Protein AF-D5AC86-F1 (afdb_monomer_lite)

InterPro domains:
  IPR007123 Gelsolin-like domain [PF00626] (4-65)
  IPR029006 ADF-H/Gelsolin-like domain superfamily [G3DSA:3.40.20.10] (1-102)
  IPR036180 Gelsolin-like domain superfamily [SSF82754] (1-120)
  IPR037364 Protein transport protein Sec23 [PTHR11141] (1-120)

Secondary structure (DSSP, 8-state):
--TT-EEEEE-SSEEEEEE-HHHHTSHHHHHHHHHHHHHHHHHHHTT-SSPPEEEEEETTSGGGHHHHTTS--GGGS-HHHHHHH-GGGGGS-HHHHHHHHHTSPP--SPPHHHHHHHTTPPPPPP-

Structure (mmCIF, N/CA/C/O backbone):
data_AF-D5AC86-F1
#
_entry.id   AF-D5AC86-F1
#
loop_
_atom_site.group_PDB
_atom_site.id
_atom_site.type_symbol
_atom_site.label_atom_id
_atom_site.label_alt_id
_atom_site.label_comp_id
_atom_site.label_asym_id
_atom_site.label_entity_id
_atom_site.label_seq_id
_atom_site.pdbx_PDB_ins_code
_atom_site.Cartn_x
_atom_site.Cartn_y
_atom_site.Cartn_z
_atom_site.occupancy
_atom_site.B_iso_or_equiv
_atom_site.auth_seq_id
_atom_site.auth_comp_id
_atom_site.auth_asym_id
_atom_site.auth_atom_id
_atom_site.pdbx_PDB_model_num
ATOM 1 N N . MET A 1 1 ? 1.058 4.427 -7.826 1.00 62.66 1 MET A N 1
ATOM 2 C CA . MET A 1 1 ? 0.152 3.571 -7.032 1.00 62.66 1 MET A CA 1
ATOM 3 C C . MET A 1 1 ? -1.243 3.701 -7.633 1.00 62.66 1 MET A C 1
ATOM 5 O O . MET A 1 1 ? -1.464 4.674 -8.342 1.00 62.66 1 MET A O 1
ATOM 9 N N . GLN A 1 2 ? -2.144 2.736 -7.439 1.00 79.00 2 GLN A N 1
ATOM 10 C CA . GLN A 1 2 ? -3.559 2.928 -7.789 1.00 79.00 2 GLN A CA 1
ATOM 11 C C . GLN A 1 2 ? -4.169 3.870 -6.744 1.00 79.00 2 GLN A C 1
ATOM 13 O O . GLN A 1 2 ? -4.445 3.454 -5.621 1.00 79.00 2 GLN A O 1
ATOM 18 N N . SER A 1 3 ? -4.263 5.159 -7.075 1.00 86.94 3 SER A N 1
ATOM 19 C CA . SER A 1 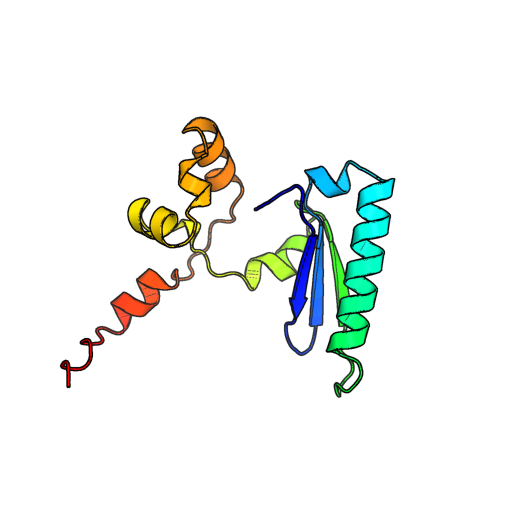3 ? -4.718 6.209 -6.150 1.00 86.94 3 SER A CA 1
ATOM 20 C C . SER A 1 3 ? -6.218 6.131 -5.838 1.00 86.94 3 SER A C 1
ATOM 22 O O . SER A 1 3 ? -6.695 6.788 -4.917 1.00 86.94 3 SER A O 1
ATOM 24 N N . ASP A 1 4 ? -6.964 5.291 -6.548 1.00 91.75 4 ASP A N 1
ATOM 25 C CA . ASP A 1 4 ? -8.382 4.991 -6.349 1.00 91.75 4 ASP A CA 1
ATOM 26 C C . ASP A 1 4 ? -8.637 3.747 -5.475 1.00 91.75 4 ASP A C 1
ATOM 28 O O . ASP A 1 4 ? -9.792 3.387 -5.243 1.00 91.75 4 ASP A O 1
ATOM 32 N N . ALA A 1 5 ? -7.583 3.111 -4.954 1.00 93.62 5 ALA A N 1
ATOM 33 C CA . ALA A 1 5 ? -7.667 1.872 -4.185 1.00 93.62 5 ALA A CA 1
ATOM 34 C C . ALA A 1 5 ? -7.275 2.039 -2.706 1.00 93.62 5 ALA A C 1
ATOM 36 O O . ALA A 1 5 ? -6.625 3.007 -2.303 1.00 93.62 5 ALA A O 1
ATOM 37 N N . ALA A 1 6 ? -7.649 1.043 -1.900 1.00 96.25 6 ALA A N 1
ATOM 38 C CA . ALA A 1 6 ? -7.138 0.832 -0.550 1.00 96.25 6 ALA A CA 1
ATOM 39 C C . ALA A 1 6 ? -6.269 -0.433 -0.515 1.00 96.25 6 ALA A C 1
ATOM 41 O O . ALA A 1 6 ? -6.540 -1.399 -1.227 1.00 96.25 6 ALA A O 1
ATOM 42 N N . VAL A 1 7 ? -5.228 -0.433 0.315 1.00 95.62 7 VAL A N 1
ATOM 43 C CA . VAL A 1 7 ? -4.295 -1.555 0.472 1.00 95.62 7 VAL A CA 1
ATOM 44 C C . VAL A 1 7 ? -4.184 -1.910 1.947 1.00 95.62 7 VAL A C 1
ATOM 46 O O . VAL A 1 7 ? -3.974 -1.026 2.775 1.00 95.62 7 VAL A O 1
ATOM 49 N N . VAL A 1 8 ? -4.274 -3.201 2.264 1.00 97.19 8 VAL A N 1
ATOM 50 C CA . VAL A 1 8 ? -3.921 -3.752 3.577 1.00 97.19 8 VAL A CA 1
ATOM 51 C C . VAL A 1 8 ? -2.594 -4.489 3.430 1.00 97.19 8 VAL A C 1
ATOM 53 O O . VAL A 1 8 ? -2.484 -5.408 2.622 1.00 97.19 8 VAL A O 1
ATOM 56 N N . LEU A 1 9 ? -1.580 -4.063 4.180 1.00 96.69 9 LEU A N 1
ATOM 57 C CA . LEU A 1 9 ? -0.264 -4.690 4.230 1.00 96.69 9 LEU A CA 1
ATOM 58 C C . LEU A 1 9 ? -0.019 -5.233 5.634 1.00 96.69 9 LEU A C 1
ATOM 60 O O . LEU A 1 9 ? 0.099 -4.468 6.589 1.00 96.69 9 LEU A O 1
ATOM 64 N N . ASP A 1 10 ? 0.118 -6.546 5.737 1.00 96.62 10 ASP A N 1
ATOM 65 C CA . ASP A 1 10 ? 0.490 -7.215 6.975 1.00 96.62 10 ASP A CA 1
ATOM 66 C C . ASP A 1 10 ? 2.018 -7.332 7.091 1.00 96.62 10 ASP A C 1
ATOM 68 O O . ASP A 1 10 ? 2.676 -7.947 6.253 1.00 96.62 10 ASP A O 1
ATOM 72 N N . HIS A 1 11 ? 2.582 -6.720 8.131 1.00 95.38 11 HIS A N 1
ATOM 73 C CA . HIS A 1 11 ? 4.007 -6.724 8.461 1.00 95.38 11 HIS A CA 1
ATOM 74 C C . HIS A 1 11 ? 4.279 -7.470 9.785 1.00 95.38 11 HIS A C 1
ATOM 76 O O . HIS A 1 11 ? 5.251 -7.200 10.492 1.00 95.38 11 HIS A O 1
ATOM 82 N N . GLY A 1 12 ? 3.414 -8.406 10.174 1.00 94.44 12 GLY A N 1
ATOM 83 C CA . GLY A 1 12 ? 3.608 -9.237 11.362 1.00 94.44 12 GLY A CA 1
ATOM 84 C C . GLY A 1 12 ? 3.284 -8.499 12.661 1.00 94.44 12 GLY A C 1
ATOM 85 O O . GLY A 1 12 ? 2.257 -8.781 13.272 1.00 94.44 12 GLY A O 1
ATOM 86 N N . THR A 1 13 ? 4.133 -7.555 13.082 1.00 94.50 13 THR A N 1
ATOM 87 C CA . THR A 1 13 ? 3.930 -6.720 14.288 1.00 94.50 13 THR A CA 1
ATOM 88 C C . THR A 1 13 ? 2.965 -5.563 14.064 1.00 94.50 13 THR A C 1
ATOM 90 O O . THR A 1 13 ? 2.397 -5.019 15.011 1.00 94.50 13 THR A O 1
ATOM 93 N N . ASP A 1 14 ? 2.802 -5.171 12.807 1.00 96.44 14 ASP A N 1
ATOM 94 C CA . ASP A 1 14 ? 2.001 -4.038 12.380 1.00 96.44 14 ASP A CA 1
ATOM 95 C C . ASP A 1 14 ? 1.192 -4.436 11.150 1.00 96.44 14 ASP A C 1
ATOM 97 O O . ASP A 1 14 ? 1.706 -5.117 10.264 1.00 96.44 14 ASP A O 1
ATOM 101 N N . VAL A 1 15 ? -0.050 -3.973 11.073 1.00 97.69 15 VAL A N 1
ATOM 102 C CA . VAL A 1 15 ? -0.863 -4.031 9.860 1.00 97.69 15 VAL A CA 1
ATOM 103 C C . VAL A 1 15 ? -1.124 -2.607 9.406 1.00 97.69 15 VAL A C 1
ATOM 105 O O . VAL A 1 15 ? -1.668 -1.787 10.148 1.00 97.69 15 VAL A O 1
ATOM 108 N N . PHE A 1 16 ? -0.716 -2.297 8.183 1.00 97.50 16 PHE A N 1
ATOM 109 C CA . PHE A 1 16 ? -0.860 -0.978 7.594 1.00 97.50 16 PHE A CA 1
ATOM 110 C C . PHE A 1 16 ? -2.032 -0.967 6.620 1.00 97.50 16 PHE A C 1
ATOM 112 O O . PHE A 1 16 ? -2.081 -1.756 5.682 1.00 97.50 16 PHE A O 1
ATOM 119 N N . ILE A 1 17 ? -2.944 -0.026 6.805 1.00 97.62 17 ILE A N 1
ATOM 120 C CA . ILE A 1 17 ? -4.017 0.290 5.873 1.00 97.62 17 ILE A CA 1
ATOM 121 C C . ILE A 1 17 ? -3.619 1.579 5.160 1.00 97.62 17 ILE A C 1
ATOM 123 O O . ILE A 1 17 ? -3.361 2.600 5.794 1.00 97.62 17 ILE A O 1
ATOM 127 N N . TRP A 1 18 ? -3.559 1.550 3.839 1.00 96.75 18 TRP A N 1
ATOM 128 C CA . TRP A 1 18 ? -3.246 2.712 3.018 1.00 96.75 18 TRP A CA 1
ATOM 129 C C . TRP A 1 18 ? -4.424 3.035 2.110 1.00 96.75 18 TRP A C 1
ATOM 131 O O . TRP A 1 18 ? -4.946 2.149 1.441 1.00 96.75 18 TRP A O 1
ATOM 141 N N . LEU A 1 19 ? -4.836 4.300 2.087 1.00 96.81 19 LEU A N 1
ATOM 142 C CA . LEU A 1 19 ? -5.896 4.808 1.222 1.00 96.81 19 LEU A CA 1
ATOM 143 C C . LEU A 1 19 ? -5.287 5.697 0.140 1.00 96.81 19 LEU A C 1
ATOM 145 O O . LEU A 1 19 ? -4.604 6.673 0.460 1.00 96.81 19 LEU A O 1
ATOM 149 N N . GLY A 1 20 ? -5.572 5.398 -1.123 1.00 94.69 20 GLY A N 1
ATOM 150 C CA . GLY A 1 20 ? -5.156 6.223 -2.250 1.00 94.69 20 GLY A CA 1
ATOM 151 C C . GLY A 1 20 ? -5.762 7.627 -2.216 1.00 94.69 20 GLY A C 1
ATOM 152 O O . GLY A 1 20 ? -6.783 7.867 -1.561 1.00 94.69 20 GLY A O 1
ATOM 153 N N . ALA A 1 21 ? -5.113 8.582 -2.883 1.00 93.56 21 ALA A N 1
ATOM 154 C CA . ALA A 1 21 ? -5.511 9.989 -2.876 1.00 93.56 21 ALA A CA 1
ATOM 155 C C . ALA A 1 21 ? -6.905 10.214 -3.490 1.00 93.56 21 ALA A C 1
ATOM 157 O O . ALA A 1 21 ? -7.730 10.914 -2.899 1.00 93.56 21 ALA A O 1
ATOM 158 N N . ASP A 1 22 ? -7.194 9.571 -4.623 1.00 93.75 22 ASP A N 1
ATOM 159 C CA . ASP A 1 22 ? -8.464 9.701 -5.347 1.00 93.75 22 ASP A CA 1
ATOM 160 C C . ASP A 1 22 ? -9.618 9.028 -4.587 1.00 93.75 22 ASP A C 1
ATOM 162 O O . ASP A 1 22 ? -10.747 9.531 -4.578 1.00 93.75 22 ASP A O 1
ATOM 166 N N . LEU A 1 23 ? -9.335 7.918 -3.892 1.00 94.94 23 LEU A N 1
ATOM 167 C CA . LEU A 1 23 ? -10.277 7.294 -2.959 1.00 94.94 23 LEU A CA 1
ATOM 168 C C . LEU A 1 23 ? -10.516 8.191 -1.740 1.00 94.94 23 LEU A C 1
ATOM 170 O O . LEU A 1 23 ? -11.657 8.406 -1.336 1.00 94.94 23 LEU A O 1
ATOM 174 N N . SER A 1 24 ? -9.445 8.751 -1.173 1.00 94.44 24 SER A N 1
ATOM 175 C CA . SER A 1 24 ? -9.495 9.602 0.020 1.00 94.44 24 SER A CA 1
ATOM 176 C C . SER A 1 24 ? -10.287 10.892 -0.190 1.00 94.44 24 SER A C 1
ATOM 178 O O . SER A 1 24 ? -10.835 11.417 0.779 1.00 94.44 24 SER A O 1
ATOM 180 N N . ALA A 1 25 ? -10.359 11.391 -1.426 1.00 94.81 25 ALA A N 1
ATOM 181 C CA . ALA A 1 25 ? -11.158 12.556 -1.797 1.00 94.81 25 ALA A CA 1
ATOM 182 C C . ALA A 1 25 ? -12.679 12.286 -1.782 1.00 94.81 25 ALA A C 1
ATOM 184 O O . ALA A 1 25 ? -13.469 13.225 -1.731 1.00 94.81 25 ALA A O 1
ATOM 185 N N . GLN A 1 26 ? -13.105 11.018 -1.807 1.00 94.69 26 GLN A N 1
ATOM 186 C CA . GLN A 1 26 ? -14.512 10.609 -1.820 1.00 94.69 26 GLN A CA 1
ATOM 187 C C . GLN A 1 26 ? -14.940 10.138 -0.425 1.00 94.69 26 GLN A C 1
ATOM 189 O O . GLN A 1 26 ? -14.891 8.945 -0.134 1.00 94.69 26 GLN A O 1
ATOM 194 N N . GLU A 1 27 ? -15.377 11.060 0.438 1.00 86.25 27 GLU A N 1
ATOM 195 C CA . GLU A 1 27 ? -15.576 10.822 1.881 1.00 86.25 27 GLU A CA 1
ATOM 196 C C . GLU A 1 27 ? -16.383 9.550 2.210 1.00 86.25 27 GLU A C 1
ATOM 198 O O . GLU A 1 27 ? -15.907 8.702 2.964 1.00 86.25 27 GLU A O 1
ATOM 203 N N . GLY A 1 28 ? -17.545 9.348 1.575 1.00 89.56 28 GLY A N 1
ATOM 204 C CA . GLY A 1 28 ? -18.377 8.159 1.810 1.00 89.56 28 GLY A CA 1
ATOM 205 C C . GLY A 1 28 ? -17.719 6.839 1.384 1.00 89.56 28 GLY A C 1
ATOM 206 O O . GLY A 1 28 ? -17.793 5.847 2.108 1.00 89.56 28 GLY A O 1
ATOM 207 N N . LYS A 1 29 ? -17.023 6.819 0.238 1.00 94.19 29 LYS A N 1
ATOM 208 C CA . LYS A 1 29 ? -16.311 5.616 -0.232 1.00 94.19 29 LYS A CA 1
ATOM 209 C C . LYS A 1 29 ? -15.054 5.347 0.590 1.00 94.19 29 LYS A C 1
ATOM 211 O O . LYS A 1 29 ? -14.761 4.196 0.892 1.00 94.19 29 LYS A O 1
ATOM 216 N N . SER A 1 30 ? -14.34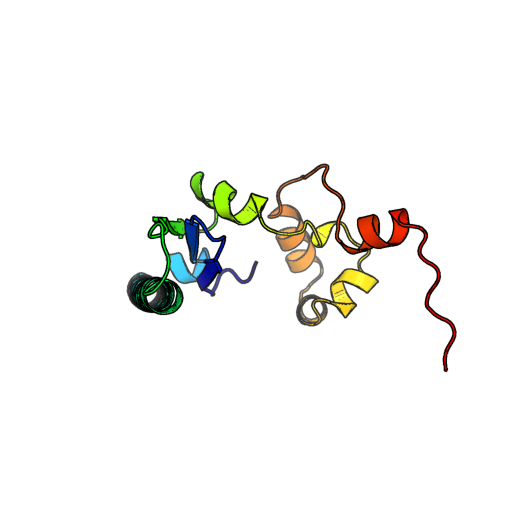7 6.404 0.976 1.00 96.00 30 SER A N 1
ATOM 217 C CA . SER A 1 30 ? -13.158 6.349 1.824 1.00 96.00 30 SER A CA 1
ATOM 218 C C . SER A 1 30 ? -13.475 5.752 3.196 1.00 96.00 30 SER A C 1
ATOM 220 O O . SER A 1 30 ? -12.795 4.827 3.635 1.00 96.00 30 SER A O 1
ATOM 222 N N . ALA A 1 31 ? -14.555 6.210 3.841 1.00 96.62 31 ALA A N 1
ATOM 223 C CA . ALA A 1 31 ? -14.995 5.681 5.130 1.00 96.62 31 ALA A CA 1
ATOM 224 C C . ALA A 1 31 ? -15.383 4.195 5.045 1.00 96.62 31 ALA A C 1
ATOM 226 O O . ALA A 1 31 ? -14.955 3.400 5.881 1.00 96.62 31 ALA A O 1
ATOM 227 N N . ALA A 1 32 ? -16.138 3.809 4.010 1.00 97.62 32 ALA A N 1
ATOM 228 C CA . ALA A 1 32 ? -16.526 2.417 3.790 1.00 97.62 32 ALA A CA 1
ATOM 229 C C . ALA A 1 32 ? -15.311 1.509 3.524 1.00 97.62 32 ALA A C 1
ATOM 231 O O . ALA A 1 32 ? -15.198 0.440 4.123 1.00 97.62 32 ALA A O 1
ATOM 232 N N . ALA A 1 33 ? -14.378 1.950 2.675 1.00 97.81 33 ALA A N 1
ATOM 233 C CA . ALA A 1 33 ? -13.150 1.214 2.389 1.00 97.81 33 ALA A CA 1
ATOM 234 C C . ALA A 1 33 ? -12.282 1.050 3.643 1.00 97.81 33 ALA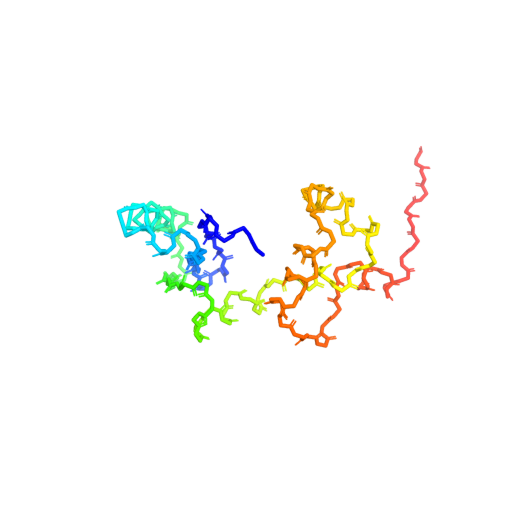 A C 1
ATOM 236 O O . ALA A 1 33 ? -11.805 -0.046 3.921 1.00 97.81 33 ALA A O 1
ATOM 237 N N . LEU A 1 34 ? -12.124 2.113 4.438 1.00 98.00 34 LEU A N 1
ATOM 238 C CA . LEU A 1 34 ? -11.372 2.058 5.689 1.00 98.00 34 LEU A CA 1
ATOM 239 C C . LEU A 1 34 ? -11.989 1.071 6.685 1.00 98.00 34 LEU A C 1
ATOM 241 O O . LEU A 1 34 ? -11.257 0.285 7.283 1.00 98.00 34 LEU A O 1
ATOM 245 N N . ALA A 1 35 ? -13.315 1.092 6.848 1.00 98.25 35 ALA A N 1
ATOM 246 C CA . ALA A 1 35 ? -14.018 0.158 7.722 1.00 98.25 35 ALA A CA 1
ATOM 247 C C . ALA A 1 35 ? -13.800 -1.296 7.275 1.00 98.25 35 ALA A C 1
ATOM 249 O O . ALA A 1 35 ? -13.384 -2.121 8.084 1.00 98.25 35 ALA A O 1
ATOM 250 N N . ALA A 1 36 ? -13.977 -1.585 5.981 1.00 98.44 36 ALA A N 1
ATOM 251 C CA . ALA A 1 36 ? -13.755 -2.919 5.424 1.00 98.44 36 ALA A CA 1
ATOM 252 C C . ALA A 1 36 ? -12.301 -3.394 5.599 1.00 98.44 36 ALA A C 1
ATOM 254 O O . ALA A 1 36 ? -12.060 -4.523 6.022 1.00 98.44 36 ALA A O 1
ATOM 255 N N . CYS A 1 37 ? -11.320 -2.525 5.334 1.00 98.38 37 CYS A N 1
ATOM 256 C CA . CYS A 1 37 ? -9.907 -2.834 5.548 1.00 98.38 37 CYS A CA 1
ATOM 257 C C . CYS A 1 37 ? -9.580 -3.097 7.021 1.00 98.38 37 CYS A C 1
ATOM 259 O O . CYS A 1 37 ? -8.721 -3.926 7.312 1.00 98.38 37 CYS A O 1
ATOM 261 N N . ARG A 1 38 ? -10.239 -2.393 7.948 1.00 98.31 38 ARG A N 1
ATOM 262 C CA . ARG A 1 38 ? -10.033 -2.583 9.384 1.00 98.31 38 ARG A CA 1
ATOM 263 C C . ARG A 1 38 ? -10.589 -3.918 9.857 1.00 98.31 38 ARG A C 1
ATOM 265 O O . ARG A 1 38 ? -9.863 -4.635 10.531 1.00 98.31 38 ARG A O 1
ATOM 272 N N . THR A 1 39 ? -11.801 -4.272 9.435 1.00 98.50 39 THR A N 1
ATOM 273 C CA . THR A 1 39 ? -12.380 -5.594 9.700 1.00 98.50 39 THR A CA 1
ATOM 274 C C . THR A 1 39 ? -11.478 -6.702 9.163 1.00 98.50 39 THR A C 1
ATOM 276 O O . THR A 1 39 ? -11.111 -7.595 9.915 1.00 98.50 39 THR A O 1
ATOM 279 N N . LEU A 1 40 ? -11.009 -6.591 7.914 1.00 98.38 40 LEU A N 1
ATOM 280 C CA . LEU A 1 40 ? -10.067 -7.561 7.348 1.00 98.38 40 LEU A CA 1
ATOM 281 C C . LEU A 1 40 ? -8.771 -7.658 8.170 1.00 98.38 40 LEU A C 1
ATOM 283 O O . LEU A 1 40 ? -8.279 -8.754 8.418 1.00 98.38 40 LEU A O 1
ATOM 287 N N . ALA A 1 41 ? -8.202 -6.524 8.586 1.00 98.19 41 ALA A N 1
ATOM 288 C CA . ALA A 1 41 ? -6.990 -6.502 9.402 1.00 98.19 41 ALA A CA 1
ATOM 289 C C . ALA A 1 41 ? -7.200 -7.172 10.771 1.00 98.19 41 ALA A C 1
ATOM 291 O O . ALA A 1 41 ? -6.312 -7.873 11.249 1.00 98.19 41 ALA A O 1
ATOM 292 N N . GLU A 1 42 ? -8.358 -6.976 11.396 1.00 98.06 42 GLU A N 1
ATOM 293 C CA . GLU A 1 42 ? -8.727 -7.635 12.651 1.00 98.06 42 GLU A CA 1
ATOM 294 C C . GLU A 1 42 ? -8.891 -9.152 12.446 1.00 98.06 42 GLU A C 1
ATOM 296 O O . GLU A 1 42 ? -8.302 -9.930 13.191 1.00 98.06 42 GLU A O 1
ATOM 301 N N . GLU A 1 43 ? -9.577 -9.580 11.382 1.00 97.88 43 GLU A N 1
ATOM 302 C CA . GLU A 1 43 ? -9.792 -10.997 11.048 1.00 97.88 43 GLU A CA 1
ATOM 303 C C . GLU A 1 43 ? -8.479 -11.748 10.778 1.00 97.88 43 GLU A C 1
ATOM 305 O O . GLU A 1 43 ? -8.220 -12.792 11.375 1.00 97.88 43 GLU A O 1
ATOM 310 N N . ILE A 1 44 ? -7.592 -11.214 9.928 1.00 96.81 44 ILE A N 1
ATOM 311 C CA . ILE A 1 44 ? -6.321 -11.893 9.593 1.00 96.81 44 ILE A CA 1
ATOM 312 C C . ILE A 1 44 ? -5.337 -11.937 10.774 1.00 96.81 44 ILE A C 1
ATOM 314 O O . ILE A 1 44 ? -4.332 -12.654 10.722 1.00 96.81 44 ILE A O 1
ATOM 318 N N . THR A 1 45 ? -5.590 -11.155 11.827 1.00 97.75 45 THR A N 1
ATOM 319 C CA . THR A 1 45 ? -4.720 -11.063 13.006 1.00 97.75 45 THR A CA 1
ATOM 320 C C . THR A 1 45 ? -5.345 -11.601 14.288 1.00 97.75 45 THR A C 1
ATOM 322 O O . THR A 1 45 ? -4.671 -11.590 15.316 1.00 97.75 45 THR A O 1
ATOM 325 N N . GLU A 1 46 ? -6.563 -12.149 14.227 1.00 97.38 46 GLU A N 1
ATOM 326 C CA . GLU A 1 46 ? -7.357 -12.572 15.389 1.00 97.38 46 GLU A CA 1
ATOM 327 C C . GLU A 1 46 ? -6.580 -13.481 16.356 1.00 97.38 46 GLU A C 1
ATOM 329 O O . GLU A 1 46 ? -6.617 -13.297 17.570 1.00 97.38 46 GLU A O 1
ATOM 334 N N . GLN A 1 47 ? -5.827 -14.446 15.822 1.00 96.75 47 GLN A N 1
ATOM 335 C CA . GLN A 1 47 ? -5.097 -15.441 16.619 1.00 96.75 47 GLN A CA 1
ATOM 336 C C . GLN A 1 47 ? -3.637 -15.059 16.905 1.00 96.75 47 GLN A C 1
ATOM 338 O O . GLN A 1 47 ? -2.863 -15.873 17.415 1.00 96.75 47 GLN A O 1
ATOM 343 N N . ARG A 1 48 ? -3.210 -13.845 16.543 1.00 96.50 48 ARG A N 1
ATOM 344 C CA . ARG A 1 48 ? -1.799 -13.460 16.609 1.00 96.50 48 ARG A CA 1
ATOM 345 C C . ARG A 1 48 ? -1.398 -13.002 18.007 1.00 96.50 48 ARG A C 1
ATOM 347 O O . ARG A 1 48 ? -2.042 -12.149 18.613 1.00 96.50 48 ARG A O 1
ATOM 354 N N . PHE A 1 49 ? -0.253 -13.505 18.469 1.00 94.94 49 PHE A N 1
ATOM 355 C CA . PHE A 1 49 ? 0.406 -13.034 19.681 1.00 94.94 49 PHE A CA 1
ATOM 356 C C . PHE A 1 49 ? 1.867 -12.624 19.396 1.00 94.94 49 PHE A C 1
ATOM 358 O O . PHE A 1 49 ? 2.614 -13.431 18.839 1.00 94.94 49 PHE A O 1
ATOM 365 N N . PRO A 1 50 ? 2.305 -11.411 19.793 1.00 95.25 50 PRO A N 1
ATOM 366 C CA . PRO A 1 50 ? 1.487 -10.337 20.361 1.00 95.25 50 PRO A CA 1
ATOM 367 C C . PRO A 1 50 ? 0.484 -9.781 19.336 1.00 95.25 50 PRO A C 1
ATOM 369 O O . PRO A 1 50 ? 0.704 -9.883 18.128 1.00 95.25 50 PRO A O 1
ATOM 372 N N . ALA A 1 51 ? -0.605 -9.182 19.826 1.00 96.75 51 ALA A N 1
ATOM 373 C CA . ALA A 1 51 ? -1.577 -8.518 18.963 1.00 96.75 51 ALA A CA 1
ATOM 374 C C . ALA A 1 51 ? -0.884 -7.380 18.182 1.00 96.75 51 ALA A C 1
ATOM 376 O O . ALA A 1 51 ? -0.203 -6.550 18.800 1.00 96.75 51 ALA A O 1
ATOM 377 N N . PRO A 1 52 ? -1.013 -7.331 16.846 1.00 97.44 52 PRO A N 1
ATOM 378 C CA . PRO A 1 52 ? -0.333 -6.326 16.044 1.00 97.44 52 PRO A CA 1
ATOM 379 C C . PRO A 1 52 ? -1.011 -4.962 16.151 1.00 97.44 52 PRO A C 1
ATOM 381 O O . PRO A 1 52 ? -2.203 -4.848 16.438 1.00 97.44 52 PRO A O 1
ATOM 384 N N . ARG A 1 53 ? -0.262 -3.894 15.865 1.00 97.06 53 ARG A N 1
ATOM 385 C CA . ARG A 1 53 ? -0.849 -2.551 15.762 1.00 97.06 53 ARG A CA 1
ATOM 386 C C . ARG A 1 53 ? -1.476 -2.372 14.387 1.00 97.06 53 ARG A C 1
ATOM 388 O O . ARG A 1 53 ? -0.797 -2.524 13.377 1.00 97.06 53 ARG A O 1
ATOM 395 N N . ILE A 1 54 ? -2.741 -1.976 14.345 1.00 97.38 54 ILE A N 1
ATOM 396 C CA . ILE A 1 54 ? -3.423 -1.628 13.095 1.00 97.38 54 ILE A CA 1
ATOM 397 C C . ILE A 1 54 ? -3.330 -0.114 12.903 1.00 97.38 54 ILE A C 1
ATOM 399 O O . ILE A 1 54 ? -3.808 0.657 13.736 1.00 97.38 54 ILE A O 1
ATOM 403 N N . LEU A 1 55 ? -2.693 0.316 11.816 1.00 96.94 55 LEU A N 1
ATOM 404 C CA . LEU A 1 55 ? -2.421 1.720 11.510 1.00 96.94 55 LEU A CA 1
ATOM 405 C C . LEU A 1 55 ? -3.006 2.079 10.147 1.00 96.94 55 LEU A C 1
ATOM 407 O O . LEU A 1 55 ? -2.964 1.268 9.228 1.00 96.94 55 LEU A O 1
ATOM 411 N N . SER A 1 56 ? -3.529 3.294 9.990 1.00 96.69 56 SER A N 1
ATOM 412 C CA . SER A 1 56 ? -4.176 3.726 8.746 1.00 96.69 56 SER A CA 1
ATOM 413 C C . SER A 1 56 ? -3.631 5.064 8.262 1.00 96.69 56 SER A C 1
ATOM 415 O O . SER A 1 56 ? -3.518 6.008 9.042 1.00 96.69 56 SER A O 1
ATOM 417 N N . PHE A 1 57 ? -3.321 5.160 6.970 1.00 95.06 57 PHE A N 1
ATOM 418 C CA . PHE A 1 57 ? -2.688 6.327 6.359 1.00 95.06 57 PHE A CA 1
ATOM 419 C C . PHE A 1 57 ? -3.331 6.676 5.019 1.00 95.06 57 PHE A C 1
ATOM 421 O O . PHE A 1 57 ? -3.836 5.809 4.310 1.00 95.06 57 PHE A O 1
ATOM 428 N N . LYS A 1 58 ? -3.246 7.950 4.638 1.00 95.00 58 LYS A N 1
ATOM 429 C CA . LYS A 1 58 ? -3.625 8.425 3.300 1.00 95.00 58 LYS A CA 1
ATOM 430 C C . LYS A 1 58 ? -2.384 8.605 2.430 1.00 95.00 58 LYS A C 1
ATOM 432 O O . LYS A 1 58 ? -1.314 8.945 2.949 1.00 95.00 58 LYS A O 1
ATOM 437 N N . GLU A 1 59 ? -2.523 8.421 1.124 1.00 92.56 59 GLU A N 1
ATOM 438 C CA . GLU A 1 59 ? -1.503 8.761 0.133 1.00 92.56 59 GLU A CA 1
ATOM 439 C C . GLU A 1 59 ? -0.989 10.193 0.338 1.00 92.56 59 GLU A C 1
ATOM 441 O O . GLU A 1 59 ? -1.749 11.107 0.652 1.00 92.56 59 GLU A O 1
ATOM 446 N N . GLY A 1 60 ? 0.328 10.381 0.230 1.00 89.12 60 GLY A N 1
ATOM 447 C CA . GLY A 1 60 ? 0.975 11.682 0.430 1.00 89.12 60 GLY A CA 1
ATOM 448 C C . GLY A 1 60 ? 1.091 12.147 1.888 1.00 89.12 60 GLY A C 1
ATOM 449 O O . GLY A 1 60 ? 1.801 13.114 2.156 1.00 89.12 60 GLY A O 1
ATOM 450 N N . SER A 1 61 ? 0.465 11.468 2.856 1.00 92.25 61 SER A N 1
ATOM 451 C CA . SER A 1 61 ? 0.655 11.801 4.273 1.00 92.25 61 SER A CA 1
ATOM 452 C C . SER A 1 61 ? 2.070 11.453 4.752 1.00 92.25 61 SER A C 1
ATOM 454 O O . SER A 1 61 ? 2.679 10.483 4.300 1.00 92.25 61 SER A O 1
ATOM 456 N N . SER A 1 62 ? 2.588 12.197 5.736 1.00 91.25 62 SER A N 1
ATOM 457 C CA . SER A 1 62 ? 3.918 11.936 6.320 1.00 91.25 62 SER A CA 1
ATOM 458 C C . SER A 1 62 ? 4.071 10.493 6.824 1.00 91.25 62 SER A C 1
ATOM 460 O O . SER A 1 62 ? 5.143 9.898 6.687 1.00 91.25 62 SER A O 1
ATOM 462 N N . GLN A 1 63 ? 2.992 9.914 7.361 1.00 90.88 63 GLN A N 1
ATOM 463 C CA . GLN A 1 63 ? 2.970 8.550 7.884 1.00 90.88 63 GLN A CA 1
ATOM 464 C C . GLN A 1 63 ? 2.906 7.474 6.786 1.00 90.88 63 GLN A C 1
ATOM 466 O O . GLN A 1 63 ? 3.322 6.346 7.033 1.00 90.88 63 GLN A O 1
ATOM 471 N N . ALA A 1 64 ? 2.505 7.799 5.550 1.00 91.06 64 ALA A N 1
ATOM 472 C CA . ALA A 1 64 ? 2.533 6.839 4.441 1.00 91.06 64 ALA A CA 1
ATOM 473 C C . ALA A 1 64 ? 3.949 6.297 4.157 1.00 91.06 64 ALA A C 1
ATOM 475 O O . ALA A 1 64 ? 4.106 5.220 3.588 1.00 91.06 64 ALA A O 1
ATOM 476 N N . ARG A 1 65 ? 5.002 6.980 4.620 1.00 89.69 65 ARG A N 1
ATOM 477 C CA . ARG A 1 65 ? 6.382 6.474 4.559 1.00 89.69 65 ARG A CA 1
ATOM 478 C C . ARG A 1 65 ? 6.576 5.141 5.293 1.00 89.69 65 ARG A C 1
ATOM 480 O O . ARG A 1 65 ? 7.446 4.367 4.891 1.00 89.69 65 ARG A O 1
ATOM 487 N N . TYR A 1 66 ? 5.767 4.842 6.316 1.00 90.81 66 TYR A N 1
ATOM 488 C CA . TYR A 1 66 ? 5.816 3.546 6.998 1.00 90.81 66 TYR A CA 1
ATOM 489 C C . TYR A 1 66 ? 5.500 2.404 6.038 1.00 90.81 66 TYR A C 1
ATOM 491 O O . TYR A 1 66 ? 6.281 1.468 5.988 1.00 90.81 66 TYR A O 1
ATOM 499 N N . ILE A 1 67 ? 4.446 2.507 5.220 1.00 91.12 67 ILE A N 1
ATOM 500 C CA . ILE A 1 67 ? 4.140 1.473 4.221 1.00 91.12 67 ILE A CA 1
ATOM 501 C C . ILE A 1 67 ? 5.121 1.510 3.043 1.00 91.12 67 ILE A C 1
ATOM 503 O O . ILE A 1 67 ? 5.602 0.462 2.624 1.00 91.12 67 ILE A O 1
ATOM 507 N N . LEU A 1 68 ? 5.480 2.699 2.542 1.00 88.19 68 LEU A N 1
ATOM 508 C CA . LEU A 1 68 ? 6.348 2.830 1.362 1.00 88.19 68 LEU A CA 1
ATOM 509 C C . LEU A 1 68 ? 7.726 2.190 1.565 1.00 88.19 68 LEU A C 1
ATOM 511 O O . LEU A 1 68 ? 8.255 1.581 0.644 1.00 88.19 68 LEU A O 1
ATOM 515 N N . SER A 1 69 ? 8.275 2.270 2.777 1.00 89.56 69 SER A N 1
ATOM 516 C CA . SER A 1 69 ? 9.558 1.642 3.128 1.00 89.56 69 SER A CA 1
ATOM 517 C C . SER A 1 69 ? 9.515 0.110 3.220 1.00 89.56 69 SER A C 1
ATOM 519 O O . SER A 1 69 ? 10.554 -0.507 3.417 1.00 89.56 69 SER A O 1
ATOM 521 N N . ARG A 1 70 ? 8.339 -0.520 3.093 1.00 90.69 70 ARG A N 1
ATOM 522 C CA . ARG A 1 70 ? 8.184 -1.986 3.015 1.00 90.69 70 ARG A CA 1
ATOM 523 C C . ARG A 1 70 ? 7.937 -2.478 1.588 1.00 90.69 70 ARG A C 1
ATOM 525 O O . ARG A 1 70 ? 7.759 -3.674 1.375 1.00 90.69 70 ARG A O 1
ATOM 532 N N . LEU A 1 71 ? 7.896 -1.573 0.610 1.00 90.06 71 LEU A N 1
ATOM 533 C CA . LEU A 1 71 ? 7.678 -1.916 -0.790 1.00 90.06 71 LEU A CA 1
ATOM 534 C C . LEU A 1 71 ? 9.009 -1.991 -1.537 1.00 90.06 71 LEU A C 1
ATOM 536 O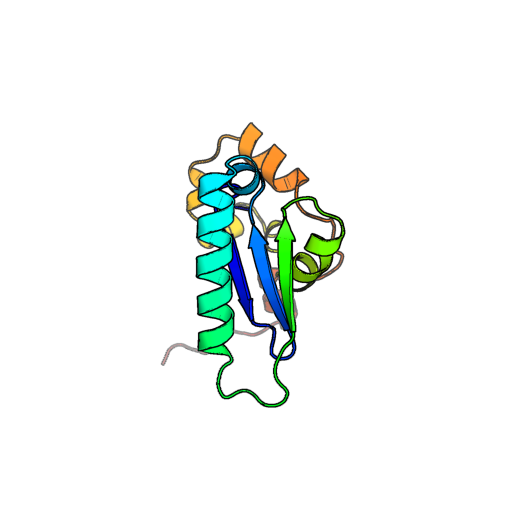 O . LEU A 1 71 ? 9.918 -1.198 -1.319 1.00 90.06 71 LEU A O 1
ATOM 540 N N . ILE A 1 72 ? 9.090 -2.926 -2.478 1.00 91.56 72 ILE A N 1
ATOM 541 C CA . ILE A 1 72 ? 10.250 -3.079 -3.358 1.00 91.56 72 ILE A CA 1
ATOM 542 C C . ILE A 1 72 ? 10.267 -1.918 -4.371 1.00 91.56 72 ILE A C 1
ATOM 544 O O . ILE A 1 72 ? 9.229 -1.652 -4.990 1.00 91.56 72 ILE A O 1
ATOM 548 N N . PRO A 1 73 ? 11.419 -1.266 -4.630 1.00 92.25 73 PRO A N 1
ATOM 549 C CA . PRO A 1 73 ? 11.520 -0.134 -5.554 1.00 92.25 73 PRO A CA 1
ATOM 550 C C . PRO A 1 73 ? 11.511 -0.572 -7.033 1.00 92.25 73 PRO A C 1
ATOM 552 O O . PRO A 1 73 ? 12.413 -0.270 -7.807 1.00 92.25 73 PRO A O 1
ATOM 555 N N . ALA A 1 74 ? 10.456 -1.268 -7.469 1.00 91.31 74 ALA A N 1
ATOM 556 C CA . ALA A 1 74 ? 10.336 -1.817 -8.828 1.00 91.31 74 ALA A CA 1
ATOM 557 C C . ALA A 1 74 ? 10.272 -0.743 -9.935 1.00 91.31 74 ALA A C 1
ATOM 559 O O . ALA A 1 74 ? 10.469 -1.032 -11.111 1.00 91.31 74 ALA A O 1
ATOM 560 N N . HIS A 1 75 ? 10.032 0.520 -9.578 1.00 89.75 75 HIS A N 1
ATOM 561 C CA . HIS A 1 75 ? 10.084 1.646 -10.512 1.00 89.75 75 HIS A CA 1
ATOM 562 C C . HIS A 1 75 ? 11.509 1.956 -11.016 1.00 89.75 75 HIS A C 1
ATOM 564 O O . HIS A 1 75 ? 11.641 2.717 -11.980 1.00 89.75 75 HIS A O 1
ATOM 570 N N . LYS A 1 76 ? 12.548 1.375 -10.393 1.00 89.94 76 LYS A N 1
ATOM 571 C CA . LYS A 1 76 ? 13.953 1.439 -10.835 1.00 89.94 76 LYS A CA 1
ATOM 572 C C . LYS A 1 76 ? 14.263 0.488 -11.994 1.00 89.94 76 LYS A C 1
ATOM 574 O O . LYS A 1 76 ? 15.201 0.740 -12.742 1.00 89.94 76 LYS A O 1
ATOM 579 N N . ASP A 1 77 ? 13.464 -0.566 -12.172 1.00 91.19 77 ASP A N 1
ATOM 580 C CA . ASP A 1 77 ? 13.701 -1.567 -13.215 1.00 91.19 77 ASP A CA 1
ATOM 581 C C . ASP A 1 77 ? 13.596 -0.956 -14.627 1.00 91.19 77 ASP A C 1
ATOM 583 O O . ASP A 1 77 ? 12.882 0.030 -14.828 1.00 91.19 77 ASP A O 1
ATOM 587 N N . PRO A 1 78 ? 14.255 -1.519 -15.651 1.00 90.62 78 PRO A N 1
ATOM 588 C CA . PRO A 1 78 ? 14.054 -1.091 -17.030 1.00 90.62 78 PRO A CA 1
ATOM 589 C C . PRO A 1 78 ? 12.576 -1.165 -17.465 1.00 90.62 78 PRO A C 1
ATOM 591 O O . PRO A 1 78 ? 11.845 -2.049 -17.011 1.00 90.62 78 PRO A O 1
ATOM 594 N N . PRO A 1 79 ? 12.119 -0.298 -18.393 1.00 90.31 79 PRO A N 1
ATOM 595 C CA . PRO A 1 79 ? 10.724 -0.262 -18.843 1.00 90.31 79 PRO A CA 1
ATOM 596 C C . PRO A 1 79 ? 10.133 -1.621 -19.235 1.00 90.31 79 PRO A C 1
ATOM 598 O O . PRO A 1 79 ? 9.000 -1.909 -18.857 1.00 90.31 79 PRO A O 1
ATOM 601 N N . TYR A 1 80 ? 10.903 -2.464 -19.929 1.00 90.81 80 TYR A N 1
ATOM 602 C CA . TYR A 1 80 ? 10.440 -3.779 -20.374 1.00 90.81 80 TYR A CA 1
ATOM 603 C C . TYR A 1 80 ? 10.155 -4.733 -19.201 1.00 90.81 80 TYR A C 1
ATOM 605 O O . TYR A 1 80 ? 9.171 -5.466 -19.244 1.00 90.81 80 TYR A O 1
ATOM 613 N N . GLU A 1 81 ? 10.956 -4.697 -18.130 1.00 92.12 81 GLU A N 1
ATOM 614 C CA . GLU A 1 81 ? 10.730 -5.512 -16.928 1.00 92.12 81 GLU A CA 1
ATOM 615 C C . GLU A 1 81 ? 9.538 -4.994 -16.126 1.00 92.12 81 GLU A C 1
ATOM 617 O O . GLU A 1 81 ? 8.703 -5.780 -15.672 1.00 92.12 81 GLU A O 1
ATOM 622 N N . GLN A 1 82 ? 9.418 -3.666 -16.002 1.00 91.62 82 GLN A N 1
ATOM 623 C CA . GLN A 1 82 ? 8.255 -3.046 -15.369 1.00 91.62 82 GLN A CA 1
ATOM 624 C C . GLN A 1 82 ? 6.965 -3.460 -16.085 1.00 91.62 82 GLN A C 1
ATOM 626 O O . GLN A 1 82 ? 5.996 -3.834 -15.438 1.00 91.62 82 GLN A O 1
ATOM 631 N N . GLU A 1 83 ? 6.946 -3.430 -17.416 1.00 91.44 83 GLU A N 1
ATOM 632 C CA . GLU A 1 83 ? 5.771 -3.784 -18.218 1.00 91.44 83 GLU A CA 1
ATOM 633 C C . GLU A 1 83 ? 5.451 -5.280 -18.211 1.00 91.44 83 GLU A C 1
ATOM 635 O O . GLU A 1 83 ? 4.286 -5.647 -18.353 1.00 91.44 83 GLU A O 1
ATOM 640 N N . ALA A 1 84 ? 6.455 -6.147 -18.058 1.00 91.31 84 ALA A N 1
ATOM 641 C CA . ALA A 1 84 ? 6.235 -7.582 -17.884 1.00 91.31 84 ALA A CA 1
ATOM 642 C C . ALA A 1 84 ? 5.560 -7.885 -16.536 1.00 91.31 84 ALA A C 1
ATOM 644 O O . ALA A 1 84 ? 4.656 -8.715 -16.473 1.00 91.31 84 ALA A O 1
ATOM 645 N N . ARG A 1 85 ? 5.979 -7.200 -15.463 1.00 88.88 85 ARG A N 1
ATOM 646 C CA . ARG A 1 85 ? 5.457 -7.407 -14.099 1.00 88.88 85 ARG A CA 1
ATOM 647 C C . ARG A 1 85 ? 4.154 -6.659 -13.828 1.00 88.88 85 ARG A C 1
ATOM 649 O O . ARG A 1 85 ? 3.323 -7.136 -13.062 1.00 88.88 85 ARG A O 1
ATOM 656 N N . PHE A 1 86 ? 3.983 -5.497 -14.449 1.00 90.19 86 PHE A N 1
ATOM 657 C CA . PHE A 1 86 ? 2.840 -4.605 -14.273 1.00 90.19 86 PHE A CA 1
ATOM 658 C C . PHE A 1 86 ? 2.235 -4.260 -15.644 1.00 90.19 86 PHE A C 1
ATOM 660 O O . PHE A 1 86 ? 2.460 -3.159 -16.162 1.00 90.19 86 PHE A O 1
ATOM 667 N N . PRO A 1 87 ? 1.460 -5.176 -16.258 1.00 90.56 87 PRO A N 1
ATOM 668 C CA . PRO A 1 87 ? 0.896 -4.982 -17.596 1.00 90.56 87 PRO A CA 1
ATOM 669 C C . PRO A 1 87 ? 0.062 -3.703 -17.744 1.00 90.56 87 PRO A C 1
ATOM 671 O O . PRO A 1 87 ? 0.039 -3.101 -18.816 1.00 90.56 87 PRO A O 1
ATOM 674 N N . GLN A 1 88 ? -0.565 -3.238 -16.661 1.00 88.88 88 GLN A N 1
ATOM 675 C CA . GLN A 1 88 ? -1.322 -1.987 -16.607 1.00 88.88 88 GLN A CA 1
ATOM 676 C C . GLN A 1 88 ? -0.480 -0.743 -16.928 1.00 88.88 88 GLN A C 1
ATOM 678 O O . GLN A 1 88 ? -1.024 0.286 -17.305 1.00 88.88 88 GLN A O 1
ATOM 683 N N . LEU A 1 89 ? 0.852 -0.807 -16.829 1.00 90.50 89 LEU A N 1
ATOM 684 C CA . LEU A 1 89 ? 1.707 0.312 -17.234 1.00 90.50 89 LEU A CA 1
ATOM 685 C C . LEU A 1 89 ? 1.657 0.571 -18.744 1.00 90.50 89 LEU A C 1
ATOM 687 O O . LEU A 1 89 ? 1.947 1.687 -19.169 1.00 90.50 89 LEU A O 1
ATOM 691 N N . ARG A 1 90 ? 1.265 -0.428 -19.547 1.00 91.19 90 ARG A N 1
ATOM 692 C CA . ARG A 1 90 ? 1.118 -0.299 -21.004 1.00 91.19 90 ARG A CA 1
ATOM 693 C C . ARG A 1 90 ? -0.092 0.539 -21.408 1.00 91.19 90 ARG A C 1
ATOM 695 O O . ARG A 1 90 ? -0.129 1.032 -22.528 1.00 91.19 90 ARG A O 1
ATOM 702 N N . THR A 1 91 ? -1.078 0.694 -20.522 1.00 91.31 91 THR A N 1
ATOM 703 C CA . THR A 1 91 ? -2.286 1.484 -20.802 1.00 91.31 91 THR A CA 1
ATOM 704 C C . THR A 1 91 ? -2.109 2.966 -20.475 1.00 91.31 91 THR A C 1
ATOM 706 O O . THR A 1 91 ? -3.013 3.753 -20.737 1.00 91.31 91 THR A O 1
ATOM 709 N N . LEU A 1 92 ? -0.981 3.354 -19.871 1.00 90.44 92 LEU A N 1
ATOM 710 C CA . LEU A 1 92 ? -0.704 4.734 -19.484 1.00 90.44 92 LEU A CA 1
ATOM 711 C C . LEU A 1 92 ? -0.095 5.520 -20.646 1.00 90.44 92 LEU A C 1
ATOM 713 O O . LEU A 1 92 ? 0.777 5.016 -21.357 1.00 90.44 92 LEU A O 1
ATOM 717 N N . THR A 1 93 ? -0.482 6.788 -20.786 1.00 92.31 93 THR A N 1
ATOM 718 C CA . THR A 1 93 ? 0.210 7.706 -21.702 1.00 92.31 93 THR A CA 1
ATOM 719 C C . THR A 1 93 ? 1.630 8.014 -21.197 1.00 92.31 93 THR A C 1
ATOM 721 O O . THR A 1 93 ? 1.914 7.855 -20.000 1.00 92.31 93 THR A O 1
ATOM 724 N N . PRO A 1 94 ? 2.551 8.485 -22.060 1.00 90.69 94 PRO A N 1
ATOM 725 C CA . PRO A 1 94 ? 3.897 8.884 -21.641 1.00 90.69 94 PRO A CA 1
ATOM 726 C C . PRO A 1 94 ? 3.907 9.911 -20.494 1.00 90.69 94 PRO A C 1
ATOM 728 O O . PRO A 1 94 ? 4.722 9.816 -19.570 1.00 90.69 94 PRO A O 1
ATOM 731 N N . GLU A 1 95 ? 2.967 10.857 -20.500 1.00 91.19 95 GLU A N 1
ATOM 732 C CA . GLU A 1 95 ? 2.820 11.894 -19.474 1.00 91.19 95 GLU A CA 1
ATOM 733 C C . GLU A 1 95 ? 2.368 11.283 -18.145 1.00 91.19 95 GLU A C 1
ATOM 735 O O . GLU A 1 95 ? 2.956 11.558 -17.096 1.00 91.19 95 GLU A O 1
ATOM 740 N N . GLN A 1 96 ? 1.368 10.396 -18.182 1.00 89.50 96 GLN A N 1
ATOM 741 C CA . GLN A 1 96 ? 0.889 9.675 -17.001 1.00 89.50 96 GLN A CA 1
ATOM 742 C C . GLN A 1 96 ? 1.988 8.794 -16.404 1.00 89.50 96 GLN A C 1
ATOM 744 O O . GLN A 1 96 ? 2.158 8.757 -15.185 1.00 89.50 96 GLN A O 1
ATOM 749 N N . ARG A 1 97 ? 2.783 8.131 -17.252 1.00 88.62 97 ARG A N 1
ATOM 750 C CA . ARG A 1 97 ? 3.919 7.309 -16.821 1.00 88.62 97 ARG A CA 1
ATOM 751 C C . ARG A 1 97 ? 5.008 8.150 -16.163 1.00 88.62 97 ARG A C 1
ATOM 753 O O . ARG A 1 97 ? 5.564 7.738 -15.148 1.00 88.62 97 ARG A O 1
ATOM 760 N N . THR A 1 98 ? 5.291 9.331 -16.705 1.00 88.62 98 THR A N 1
ATOM 761 C CA . THR A 1 98 ? 6.265 10.270 -16.129 1.00 88.62 98 THR A CA 1
ATOM 762 C C . THR A 1 98 ? 5.791 10.784 -14.772 1.00 88.62 98 THR A C 1
ATOM 764 O O . THR A 1 98 ? 6.539 10.726 -13.795 1.00 88.62 98 THR A O 1
ATOM 767 N N . LYS A 1 99 ? 4.516 11.184 -14.673 1.00 88.31 99 LYS A N 1
ATOM 768 C CA . LYS A 1 99 ? 3.890 11.602 -13.412 1.00 88.31 99 LYS A CA 1
ATOM 769 C C . LYS A 1 99 ? 3.941 10.488 -12.362 1.00 88.31 99 LYS A C 1
ATOM 771 O O . LYS A 1 99 ? 4.374 10.731 -11.238 1.00 88.31 99 LYS A O 1
ATOM 776 N N . LEU A 1 100 ? 3.581 9.260 -12.737 1.00 87.62 100 LEU A N 1
ATOM 777 C CA . LEU A 1 100 ? 3.656 8.088 -11.862 1.00 87.62 100 LEU A CA 1
ATOM 778 C C . LEU A 1 100 ? 5.090 7.816 -11.387 1.00 87.62 100 LEU A C 1
ATOM 780 O O . LEU A 1 100 ? 5.302 7.542 -10.212 1.00 87.62 100 LEU A O 1
ATOM 784 N N . LYS A 1 101 ? 6.091 7.916 -12.269 1.00 86.62 101 LYS A N 1
ATOM 785 C CA . LYS A 1 101 ? 7.495 7.752 -11.864 1.00 86.62 101 LYS A CA 1
ATOM 786 C C . LYS A 1 101 ? 7.925 8.812 -10.850 1.00 86.62 101 LYS A C 1
ATOM 788 O O . LYS A 1 101 ? 8.592 8.472 -9.881 1.00 86.62 101 LYS A O 1
ATOM 793 N N . SER A 1 102 ? 7.496 10.061 -11.034 1.00 85.44 102 SER A N 1
ATOM 794 C CA . SER A 1 102 ? 7.831 11.161 -10.122 1.00 85.44 102 SER A CA 1
ATOM 795 C C . SER A 1 102 ? 7.173 11.066 -8.740 1.00 85.44 102 SER A C 1
ATOM 797 O O . SER A 1 102 ? 7.649 11.704 -7.808 1.00 85.44 102 SER A O 1
ATOM 799 N N . SER A 1 103 ? 6.104 10.271 -8.579 1.00 83.62 103 SER A N 1
ATOM 800 C CA . SER A 1 103 ? 5.457 10.089 -7.271 1.00 83.62 103 SER A CA 1
ATOM 801 C C . SER A 1 103 ? 6.211 9.134 -6.345 1.00 83.62 103 SER A C 1
ATOM 803 O O . SER A 1 103 ? 5.899 9.061 -5.158 1.00 83.62 103 SER A O 1
ATOM 805 N N . PHE A 1 104 ? 7.155 8.350 -6.872 1.00 85.31 104 PHE A N 1
ATOM 806 C CA . PHE A 1 104 ? 7.929 7.419 -6.059 1.00 85.31 104 PHE A CA 1
ATOM 807 C C . PHE A 1 104 ? 9.076 8.129 -5.343 1.00 85.31 104 PHE A C 1
ATOM 809 O O . PHE A 1 104 ? 9.714 9.031 -5.883 1.00 85.31 104 PHE A O 1
ATOM 816 N N . LEU A 1 105 ? 9.347 7.690 -4.114 1.00 81.94 105 LEU A N 1
ATOM 817 C CA . LEU A 1 105 ? 10.519 8.131 -3.372 1.00 81.94 105 LEU A CA 1
ATOM 818 C C . LEU A 1 105 ? 11.780 7.584 -4.039 1.00 81.94 105 LEU A C 1
ATOM 820 O O . LEU A 1 105 ? 11.821 6.420 -4.439 1.00 81.94 105 LEU A O 1
ATOM 824 N N . HIS A 1 106 ? 12.812 8.418 -4.107 1.00 82.06 106 HIS A N 1
ATOM 825 C CA . HIS A 1 106 ? 14.141 7.954 -4.466 1.00 82.06 106 HIS A CA 1
ATOM 826 C C . HIS A 1 106 ? 14.709 7.117 -3.315 1.00 82.06 106 HIS A C 1
ATOM 828 O O . HIS A 1 106 ? 14.716 7.574 -2.171 1.00 82.06 106 HIS A O 1
ATOM 834 N N . LEU A 1 107 ? 15.139 5.893 -3.620 1.00 83.00 107 LEU A N 1
ATOM 835 C CA . LEU A 1 107 ? 15.686 4.934 -2.663 1.00 83.00 107 LEU A CA 1
ATOM 836 C C . LEU A 1 107 ? 16.974 4.324 -3.231 1.00 83.00 107 LEU A C 1
ATOM 838 O O . LEU A 1 107 ? 17.025 3.934 -4.406 1.00 83.00 107 LEU A O 1
ATOM 842 N N . ASP A 1 108 ? 17.986 4.198 -2.376 1.00 88.75 108 ASP A N 1
ATOM 843 C CA . ASP A 1 108 ? 19.266 3.571 -2.727 1.00 88.75 108 ASP A CA 1
ATOM 844 C C . ASP A 1 108 ? 19.151 2.039 -2.827 1.00 88.75 108 ASP A C 1
ATOM 846 O O . ASP A 1 108 ? 19.955 1.398 -3.503 1.00 88.75 108 ASP A O 1
ATOM 850 N N . ASP A 1 109 ? 18.106 1.456 -2.230 1.00 90.50 109 ASP A N 1
ATOM 851 C CA . ASP A 1 109 ? 17.851 0.015 -2.207 1.00 90.50 109 ASP A CA 1
ATOM 852 C C . ASP A 1 109 ? 17.734 -0.597 -3.606 1.00 90.50 109 ASP A C 1
ATOM 854 O O . ASP A 1 109 ? 17.169 -0.001 -4.530 1.00 90.50 109 ASP A O 1
ATOM 858 N N . LEU A 1 110 ? 18.229 -1.826 -3.759 1.00 91.75 110 LEU A N 1
ATOM 859 C CA . LEU A 1 110 ? 18.083 -2.586 -4.998 1.00 91.75 110 LEU A CA 1
ATOM 860 C C . LEU A 1 110 ? 16.608 -2.910 -5.261 1.00 91.75 110 LEU A C 1
ATOM 862 O O . LEU A 1 110 ? 15.850 -3.270 -4.355 1.00 91.75 110 LEU A O 1
ATOM 866 N N . SER A 1 111 ? 16.204 -2.857 -6.526 1.00 92.38 111 SER A N 1
ATOM 867 C CA . SER A 1 111 ? 14.990 -3.542 -6.950 1.00 92.38 111 SER A CA 1
ATOM 868 C C . SER A 1 111 ? 15.150 -5.061 -6.798 1.00 92.38 111 SER A C 1
ATOM 870 O O . SER A 1 111 ? 16.256 -5.598 -6.685 1.00 92.38 111 SER A O 1
ATOM 872 N N . PHE A 1 112 ? 14.035 -5.790 -6.870 1.00 90.44 112 PHE A N 1
ATOM 873 C CA . PHE A 1 112 ? 14.079 -7.252 -6.884 1.00 90.44 112 PHE A CA 1
ATOM 874 C C . PHE A 1 112 ? 14.914 -7.800 -8.054 1.00 90.44 112 PHE A C 1
ATOM 876 O O . PHE A 1 112 ? 15.717 -8.708 -7.856 1.00 90.44 112 PHE A O 1
ATOM 883 N N . CYS A 1 113 ? 14.767 -7.243 -9.261 1.00 89.69 113 CYS A N 1
ATOM 884 C CA . CYS A 1 113 ? 15.514 -7.704 -10.431 1.00 89.69 113 CYS A CA 1
ATOM 885 C C . CYS A 1 1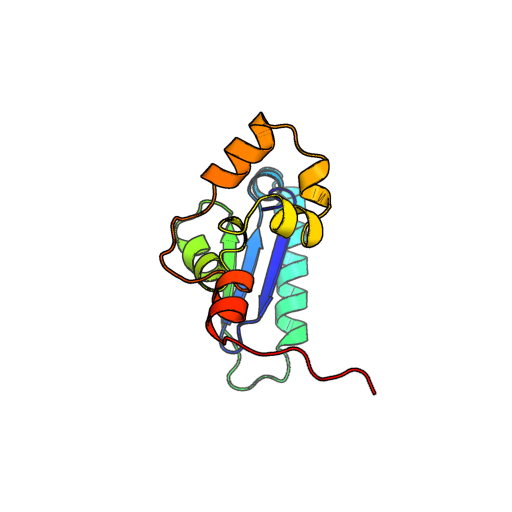13 ? 17.012 -7.388 -10.311 1.00 89.69 113 CYS A C 1
ATOM 887 O O . CYS A 1 113 ? 17.848 -8.221 -10.658 1.00 89.69 113 CYS A O 1
ATOM 889 N N . GLU A 1 114 ? 17.366 -6.208 -9.793 1.00 91.50 114 GLU A N 1
ATOM 890 C CA . GLU A 1 114 ? 18.759 -5.837 -9.522 1.00 91.50 114 GLU A CA 1
ATOM 891 C C . GLU A 1 114 ? 19.401 -6.783 -8.503 1.00 91.50 114 GLU A C 1
ATOM 893 O O . GLU A 1 114 ? 20.493 -7.303 -8.745 1.00 91.50 114 GLU A O 1
ATOM 898 N N . TRP A 1 115 ? 18.694 -7.072 -7.408 1.00 92.25 115 TRP A N 1
ATOM 899 C CA . TRP A 1 115 ? 19.146 -8.019 -6.394 1.00 92.25 115 TRP A CA 1
ATOM 900 C C . TRP A 1 115 ? 19.331 -9.427 -6.973 1.00 92.25 115 TRP A C 1
ATOM 902 O O . TRP A 1 115 ? 20.405 -10.008 -6.817 1.00 92.25 115 TRP A O 1
ATOM 912 N N . MET A 1 116 ? 18.359 -9.937 -7.736 1.00 89.81 116 MET A N 1
ATOM 913 C CA . MET A 1 116 ? 18.458 -11.242 -8.406 1.00 89.81 116 MET A CA 1
ATOM 914 C C . MET A 1 116 ? 19.686 -11.336 -9.320 1.00 89.81 116 MET A C 1
ATOM 916 O O . MET A 1 116 ? 20.425 -12.319 -9.259 1.00 89.81 116 MET A O 1
ATOM 920 N N . ARG A 1 117 ? 19.958 -10.300 -10.127 1.00 88.69 117 ARG A N 1
ATOM 921 C CA . ARG A 1 117 ? 21.158 -10.256 -10.982 1.00 88.69 117 ARG A CA 1
ATOM 922 C C . ARG A 1 117 ? 22.452 -10.218 -10.162 1.00 88.69 117 ARG A C 1
ATOM 924 O O . ARG A 1 117 ? 23.432 -10.850 -10.554 1.00 88.69 117 ARG A O 1
ATOM 931 N N . SER A 1 118 ? 22.464 -9.530 -9.016 1.00 91.19 118 SER A N 1
ATOM 932 C CA . SER A 1 118 ? 23.649 -9.459 -8.147 1.00 91.19 118 SER A CA 1
ATOM 933 C C . SER A 1 118 ? 24.040 -10.804 -7.530 1.00 91.19 118 SER A C 1
ATOM 935 O O . SER A 1 118 ? 25.221 -11.026 -7.265 1.00 91.19 118 SER A O 1
ATOM 937 N N . MET A 1 119 ? 23.083 -11.724 -7.366 1.00 90.44 119 MET A N 1
ATOM 938 C CA . MET A 1 119 ? 23.355 -13.052 -6.815 1.00 90.44 119 MET A CA 1
ATOM 939 C C . MET A 1 119 ? 24.126 -13.964 -7.781 1.00 90.44 119 MET A C 1
ATOM 941 O O . MET A 1 119 ? 24.596 -15.017 -7.359 1.00 90.44 119 MET A O 1
ATOM 945 N N . LYS A 1 120 ? 24.272 -13.580 -9.061 1.00 86.06 120 LYS A N 1
ATOM 946 C CA . LYS A 1 120 ? 24.984 -14.357 -10.097 1.00 86.06 120 LYS A CA 1
ATOM 947 C C . LYS A 1 120 ? 24.529 -15.825 -10.170 1.00 86.06 120 LYS A C 1
ATOM 949 O O . LYS A 1 120 ? 25.332 -16.711 -10.459 1.00 86.06 120 LYS A O 1
ATOM 954 N N . LEU A 1 121 ? 23.250 -16.083 -9.888 1.00 79.62 121 LEU A N 1
ATOM 955 C CA . LEU A 1 121 ? 22.691 -17.431 -9.920 1.00 79.62 121 LEU A CA 1
ATOM 956 C C . LEU A 1 121 ? 22.545 -17.892 -11.370 1.00 79.62 121 LEU A C 1
ATOM 958 O O . LEU A 1 121 ? 21.993 -17.177 -12.207 1.00 79.62 121 LEU A O 1
ATOM 962 N N . VAL A 1 122 ? 23.029 -19.099 -11.648 1.00 74.81 122 VAL A N 1
ATOM 963 C CA . VAL A 1 122 ? 22.783 -19.791 -12.914 1.00 74.81 122 VAL A CA 1
ATOM 964 C C . VAL A 1 122 ? 21.432 -20.506 -12.788 1.00 74.81 122 VAL A C 1
ATOM 966 O O . VAL A 1 122 ? 21.201 -21.145 -11.757 1.00 74.81 122 VAL A O 1
ATOM 969 N N . PRO A 1 123 ? 20.519 -20.391 -13.772 1.00 70.38 123 PRO A N 1
ATOM 970 C CA . PRO A 1 123 ? 19.291 -21.179 -13.775 1.00 70.38 123 PRO A CA 1
ATOM 971 C C . PRO A 1 123 ? 19.620 -22.675 -13.647 1.00 70.38 123 PRO A C 1
ATOM 973 O O . PRO A 1 123 ? 20.601 -23.113 -14.250 1.00 70.38 123 PRO A O 1
ATOM 976 N N . PRO A 1 124 ? 18.842 -23.465 -12.885 1.00 75.88 124 PRO A N 1
ATOM 977 C CA . PRO A 1 124 ? 19.047 -24.908 -12.839 1.00 75.88 124 PRO A CA 1
ATOM 978 C C . PRO A 1 124 ? 18.917 -25.499 -14.248 1.00 75.88 124 PRO A C 1
ATOM 980 O O . PRO A 1 124 ? 18.094 -25.033 -15.043 1.00 75.88 124 PRO A O 1
ATOM 983 N N . GLU A 1 125 ? 19.732 -26.509 -14.560 1.00 76.06 125 GLU A N 1
ATOM 984 C CA . GLU A 1 125 ? 19.625 -27.211 -15.839 1.00 76.06 125 GLU A CA 1
ATOM 985 C C . GLU A 1 125 ? 18.226 -27.838 -15.972 1.00 76.06 125 GLU A C 1
ATOM 987 O O . GLU A 1 125 ? 17.690 -28.361 -14.987 1.00 76.06 125 GLU A O 1
ATOM 992 N N . PRO A 1 126 ? 17.596 -27.757 -17.158 1.00 75.44 126 PRO A N 1
ATOM 993 C CA . PRO A 1 126 ? 16.315 -28.408 -17.387 1.00 75.44 126 PRO A CA 1
ATOM 994 C C . PRO A 1 126 ? 16.462 -29.923 -17.179 1.00 75.44 126 PRO A C 1
ATOM 996 O O . PRO A 1 126 ? 17.416 -30.521 -17.675 1.00 75.44 126 PRO A O 1
ATOM 999 N N . SER A 1 127 ? 15.533 -30.512 -16.417 1.00 69.75 127 SER A N 1
ATOM 1000 C CA . SER A 1 127 ? 15.449 -31.965 -16.186 1.00 69.75 127 SER A CA 1
ATOM 1001 C C . SER A 1 127 ? 15.023 -32.732 -17.432 1.00 69.75 127 SER A C 1
ATOM 1003 O O . SER A 1 127 ? 14.209 -32.181 -18.209 1.00 69.75 127 SER A O 1
#

Sequence (127 aa):
MQSDAAVVLDHGTDVFIWLGADLSAQEGKSAAALAACRTLAEEITEQRFPAPRILSFKEGSSQARYILSRLIPAHKDPPYEQEARFPQLRTLTPEQRTKLKSSFLHLDDLSFCEWMRSMKLVPPEPS

Organism: Picea sitchensis (NCBI:txid3332)

Foldseek 3Di:
DPLLDWDWDDP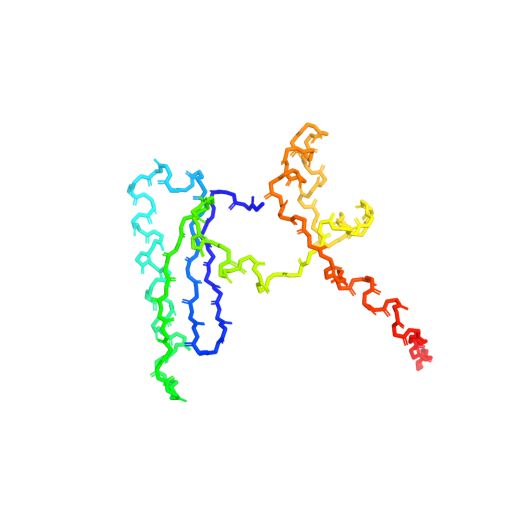QQEIEIEHHPNQVVVPVSVVVRVVVSVVVLCVVQVPHPPRHHYYYYYQPDPCCVVVLVVDFPCLPDPPVVCCVVPVVLVVDDPVRNVVVSVSRDDDPDDGPVRVVVVVVDDPDDDD

pLDDT: mean 91.31, std 6.32, range [62.66, 98.5]

Radius of gyration: 17.53 Å; chains: 1; bounding box: 43×44×42 Å